Protein AF-A0A0P9DRJ4-F1 (afdb_monomer_lite)

Secondary structure (DSSP, 8-state):
------PPPHHHHHHHHHHH-S-HHHHS-SS-SS-HHHHHHHHHHHHHHHTTT-HHHHHHHHHHHHHHHTT-TT-HHHHHHHHHHHHHHHTTTT-HHHHHHHHHHHHHHHHHHHHHT-TTS-HHHHHHHHHHHHHHHHHTT-HHHHHHHHHHHHGGG-

pLDDT: mean 90.48, std 13.39, range [35.12, 98.44]

Sequence (158 aa):
MTSTTDRPSFCQELAQTLAATATPEAILPPDLPCSPLDLLIALHQEVLRSMLSNLSRAIHAGDAAKLVAVRCPEDALVQAQAHWTQGTAVLYIPDYKRALDHYDAALAWYERACQQLSPDVPARDVRVVQIVRVFCLSELGRYPEAHEAIDAAEAWLL

InterPro domains:
  IPR011990 Tetratricopeptide-like helical domain superfamily [G3DSA:1.25.40.10] (42-156)
  IPR011990 Tetratricopeptide-like helical domain superfamily [SSF48452] (77-153)

Radius of gyration: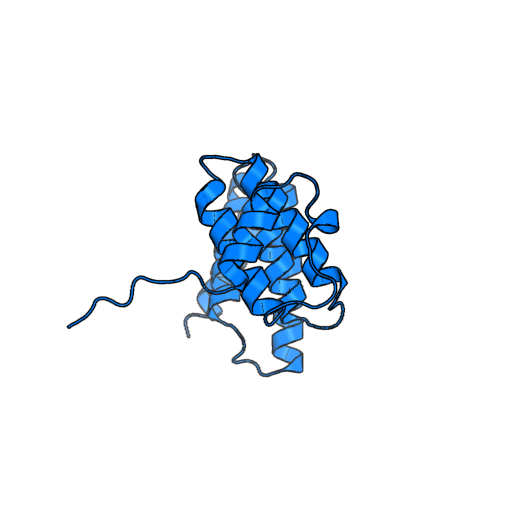 16.17 Å; chains: 1; bounding box: 37×53×43 Å

Structure (mmCIF, N/CA/C/O backbone):
data_AF-A0A0P9DRJ4-F1
#
_entry.id   AF-A0A0P9DRJ4-F1
#
loop_
_atom_site.group_PDB
_atom_site.id
_atom_site.type_symbol
_atom_site.label_atom_id
_atom_site.label_alt_id
_atom_site.label_comp_id
_atom_site.label_asym_id
_atom_site.label_entity_id
_atom_site.label_seq_id
_atom_site.pdbx_PDB_ins_code
_atom_site.Cartn_x
_atom_site.Cartn_y
_atom_site.Cartn_z
_atom_site.occupancy
_atom_site.B_iso_or_equiv
_atom_site.auth_seq_id
_atom_site.auth_comp_id
_atom_site.auth_asym_id
_atom_site.auth_atom_id
_atom_site.pdbx_PDB_model_num
ATOM 1 N N . MET A 1 1 ? 16.909 -36.860 -2.414 1.00 41.59 1 MET A N 1
ATOM 2 C CA . MET A 1 1 ? 16.980 -35.485 -1.877 1.00 41.59 1 MET A CA 1
ATOM 3 C C . MET A 1 1 ? 17.497 -34.584 -2.984 1.00 41.59 1 MET A C 1
ATOM 5 O O . MET A 1 1 ? 18.691 -34.346 -3.080 1.00 41.59 1 MET A O 1
ATOM 9 N N . THR A 1 2 ? 16.611 -34.179 -3.885 1.00 35.12 2 THR A N 1
ATOM 10 C CA . THR A 1 2 ? 16.905 -33.201 -4.937 1.00 35.12 2 THR A CA 1
ATOM 11 C C . THR A 1 2 ? 16.225 -31.908 -4.533 1.00 35.12 2 THR A C 1
ATOM 13 O O . THR A 1 2 ? 15.005 -31.860 -4.416 1.00 35.12 2 THR A O 1
ATOM 16 N N . SER A 1 3 ? 17.061 -30.919 -4.232 1.00 42.91 3 SER A N 1
ATOM 17 C CA . SER A 1 3 ? 16.707 -29.542 -3.913 1.00 42.91 3 SER A CA 1
ATOM 18 C C . SER A 1 3 ? 15.765 -28.983 -4.981 1.00 42.91 3 SER A C 1
ATOM 20 O O . SER A 1 3 ? 16.145 -28.831 -6.141 1.00 42.91 3 SER A O 1
ATOM 22 N N . THR A 1 4 ? 14.523 -28.718 -4.582 1.00 40.91 4 THR A N 1
ATOM 23 C CA . THR A 1 4 ? 13.572 -27.864 -5.291 1.00 40.91 4 THR A CA 1
ATOM 24 C C . THR A 1 4 ? 14.143 -26.456 -5.253 1.00 40.91 4 THR A C 1
ATOM 26 O O . THR A 1 4 ? 14.027 -25.750 -4.258 1.00 40.91 4 THR A O 1
ATOM 29 N N . THR A 1 5 ? 14.863 -26.079 -6.301 1.00 44.53 5 THR A N 1
ATOM 30 C CA . THR A 1 5 ? 15.274 -24.694 -6.503 1.00 44.53 5 THR A CA 1
ATOM 31 C C . THR A 1 5 ? 14.005 -23.897 -6.793 1.00 44.53 5 THR A C 1
ATOM 33 O O . THR A 1 5 ? 13.315 -24.173 -7.777 1.00 44.53 5 THR A O 1
ATOM 36 N N . ASP A 1 6 ? 13.681 -22.981 -5.881 1.00 44.12 6 ASP A N 1
ATOM 37 C CA . ASP A 1 6 ? 12.573 -22.030 -5.933 1.00 44.12 6 ASP A CA 1
ATOM 38 C C . ASP A 1 6 ? 12.488 -21.354 -7.307 1.00 44.12 6 ASP A C 1
ATOM 40 O O . ASP A 1 6 ? 13.262 -20.448 -7.622 1.00 44.12 6 ASP A O 1
ATOM 44 N N . ARG A 1 7 ? 11.529 -21.772 -8.140 1.00 47.47 7 ARG A N 1
ATOM 45 C CA . ARG A 1 7 ? 11.028 -20.881 -9.188 1.00 47.47 7 ARG A CA 1
ATOM 46 C C . ARG A 1 7 ? 10.242 -19.779 -8.479 1.00 47.47 7 ARG A C 1
ATOM 48 O O . ARG A 1 7 ? 9.351 -20.124 -7.698 1.00 47.47 7 ARG A O 1
ATOM 55 N N . PRO A 1 8 ? 10.532 -18.489 -8.722 1.00 56.22 8 PRO A N 1
ATOM 56 C CA . PRO A 1 8 ? 9.662 -17.429 -8.241 1.00 56.22 8 PRO A CA 1
ATOM 57 C C . PRO A 1 8 ? 8.232 -17.715 -8.722 1.00 56.22 8 PRO A C 1
ATOM 59 O O . PRO A 1 8 ? 8.036 -18.199 -9.839 1.00 56.22 8 PRO A O 1
ATOM 62 N N . SER A 1 9 ? 7.224 -17.470 -7.878 1.00 80.81 9 SER A N 1
ATOM 63 C CA . SER A 1 9 ? 5.834 -17.570 -8.333 1.00 80.81 9 SER A CA 1
ATOM 64 C C . SER A 1 9 ? 5.653 -16.654 -9.551 1.00 80.81 9 SER A C 1
ATOM 66 O O . SER A 1 9 ? 6.282 -15.599 -9.625 1.00 80.81 9 SER A O 1
ATOM 68 N N . PHE A 1 10 ? 4.809 -17.024 -10.518 1.00 86.75 10 PHE A N 1
ATOM 69 C CA . PHE A 1 10 ? 4.575 -16.202 -11.717 1.00 86.75 10 PHE A CA 1
ATOM 70 C C . PHE A 1 10 ? 4.238 -14.730 -11.381 1.00 86.75 10 PHE A C 1
ATOM 72 O O . PHE A 1 10 ? 4.633 -13.827 -12.117 1.00 86.75 10 PHE A O 1
ATOM 79 N N . CYS A 1 11 ? 3.577 -14.468 -10.242 1.00 90.69 11 CYS A N 1
ATOM 80 C CA . CYS A 1 11 ? 3.339 -13.107 -9.748 1.00 90.69 11 CYS A CA 1
ATOM 81 C C . CYS A 1 11 ? 4.639 -12.365 -9.413 1.00 90.69 11 CYS A C 1
ATOM 83 O O . CYS A 1 11 ? 4.749 -11.177 -9.697 1.00 90.69 11 CYS A O 1
ATOM 85 N N . GLN A 1 12 ? 5.624 -13.048 -8.823 1.00 94.50 12 GLN A N 1
ATOM 86 C CA . GLN A 1 12 ? 6.911 -12.455 -8.475 1.00 94.50 12 GLN A CA 1
ATOM 87 C C . GLN A 1 12 ? 7.700 -12.063 -9.722 1.00 94.50 12 GLN A C 1
ATOM 89 O O . GLN A 1 12 ? 8.243 -10.962 -9.771 1.00 94.50 12 GLN A O 1
ATOM 94 N N . GLU A 1 13 ? 7.758 -12.931 -10.734 1.00 94.81 13 GLU A N 1
ATOM 95 C CA . GLU A 1 13 ? 8.454 -12.624 -11.992 1.00 94.81 13 GLU A CA 1
ATOM 96 C C . GLU A 1 13 ? 7.799 -11.432 -12.701 1.00 94.81 13 GLU A C 1
ATOM 98 O O . GLU A 1 13 ? 8.482 -10.504 -13.146 1.00 94.81 13 GLU A O 1
ATOM 103 N N . LEU A 1 14 ? 6.463 -11.406 -12.740 1.00 95.94 14 LEU A N 1
ATOM 104 C CA . LEU A 1 14 ? 5.719 -10.285 -13.304 1.00 95.94 14 LEU A CA 1
ATOM 105 C C . LEU A 1 14 ? 5.948 -8.995 -12.502 1.00 95.94 14 LEU A C 1
ATOM 107 O O . LEU A 1 14 ? 6.259 -7.967 -13.097 1.00 95.94 14 LEU A O 1
ATOM 111 N N . ALA A 1 15 ? 5.876 -9.039 -11.169 1.00 97.44 15 ALA A N 1
ATOM 112 C CA . ALA A 1 15 ? 6.146 -7.887 -10.309 1.00 97.44 15 ALA A CA 1
ATOM 113 C C . ALA A 1 15 ? 7.567 -7.343 -10.511 1.00 97.44 15 ALA A C 1
ATOM 115 O O . ALA A 1 15 ? 7.755 -6.135 -10.657 1.00 97.44 15 ALA A O 1
ATOM 116 N N . GLN A 1 16 ? 8.568 -8.224 -10.595 1.00 97.25 16 GLN A N 1
ATOM 117 C CA . GLN A 1 16 ? 9.954 -7.842 -10.872 1.00 97.25 16 GLN A CA 1
ATOM 118 C C . GLN A 1 16 ? 10.111 -7.161 -12.229 1.00 97.25 16 GLN A C 1
ATOM 120 O O . GLN A 1 16 ? 10.887 -6.207 -12.335 1.00 97.25 16 GLN A O 1
ATOM 125 N N . THR A 1 17 ? 9.398 -7.659 -13.240 1.00 97.19 17 THR A N 1
ATOM 126 C CA . THR A 1 17 ? 9.410 -7.117 -14.603 1.00 97.19 17 THR A CA 1
ATOM 127 C C . THR A 1 17 ? 8.745 -5.745 -14.644 1.00 97.19 17 THR A C 1
ATOM 129 O O . THR A 1 17 ? 9.324 -4.801 -15.178 1.00 97.19 17 THR A O 1
ATOM 132 N N . LEU A 1 18 ? 7.573 -5.604 -14.021 1.00 97.56 18 LEU A N 1
ATOM 133 C CA . LEU A 1 18 ? 6.850 -4.335 -13.916 1.00 97.56 18 LEU A CA 1
ATOM 134 C C . LEU A 1 18 ? 7.671 -3.281 -13.163 1.00 97.56 18 LEU A C 1
ATOM 136 O O . LEU A 1 18 ? 7.803 -2.158 -13.633 1.00 97.56 18 LEU A O 1
ATOM 140 N N . ALA A 1 19 ? 8.307 -3.656 -12.052 1.00 97.56 19 ALA A N 1
ATOM 141 C CA . ALA A 1 19 ? 9.177 -2.761 -11.290 1.00 97.56 19 ALA A CA 1
ATOM 142 C C . ALA A 1 19 ? 10.447 -2.347 -12.066 1.00 97.56 19 ALA A C 1
ATOM 144 O O . ALA A 1 19 ? 11.053 -1.314 -11.781 1.00 97.56 19 ALA A O 1
ATOM 145 N N . ALA A 1 20 ? 10.889 -3.149 -13.040 1.00 97.38 20 ALA A N 1
ATOM 146 C CA . ALA A 1 20 ? 12.079 -2.864 -13.842 1.00 97.38 20 ALA A CA 1
ATOM 147 C C . ALA A 1 20 ? 11.830 -1.886 -15.005 1.00 97.38 20 ALA A C 1
ATOM 149 O O . ALA A 1 20 ? 12.801 -1.379 -15.565 1.00 97.38 20 ALA A O 1
ATOM 150 N N . THR A 1 21 ? 10.575 -1.619 -15.379 1.00 96.00 21 THR A N 1
ATOM 151 C CA . THR A 1 21 ? 10.229 -0.759 -16.521 1.00 96.00 21 THR A CA 1
ATOM 152 C C . THR A 1 21 ? 9.670 0.589 -16.077 1.00 96.00 21 THR A C 1
ATOM 154 O O . THR A 1 21 ? 8.939 0.669 -15.100 1.00 96.00 21 THR A O 1
ATOM 157 N N . ALA A 1 22 ? 9.960 1.645 -16.839 1.00 92.50 22 ALA A N 1
ATOM 158 C CA . ALA A 1 22 ? 9.323 2.953 -16.669 1.00 92.50 22 ALA A CA 1
ATOM 159 C C . ALA A 1 22 ? 7.902 3.025 -17.267 1.00 92.50 22 ALA A C 1
ATOM 161 O O . ALA A 1 22 ? 7.225 4.033 -17.109 1.00 92.50 22 ALA A O 1
ATOM 162 N N . THR A 1 23 ? 7.467 1.981 -17.981 1.00 93.62 23 THR A N 1
ATOM 163 C CA . THR A 1 23 ? 6.159 1.902 -18.663 1.00 93.62 23 THR A CA 1
ATOM 164 C C . THR A 1 23 ? 5.434 0.603 -18.287 1.00 93.62 23 THR A C 1
ATOM 166 O O . THR A 1 23 ? 5.286 -0.302 -19.117 1.00 93.62 23 THR A O 1
ATOM 169 N N . PRO A 1 24 ? 5.0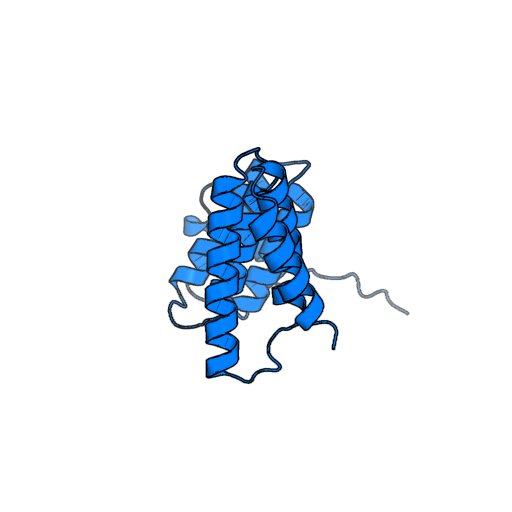36 0.433 -17.013 1.00 91.81 24 PRO A N 1
ATOM 170 C CA . PRO A 1 24 ? 4.379 -0.789 -16.552 1.00 91.81 24 PRO A CA 1
ATOM 171 C C . PRO A 1 24 ? 3.082 -1.103 -17.316 1.00 91.81 24 PRO A C 1
ATOM 173 O O . PRO A 1 24 ? 2.761 -2.274 -17.511 1.00 91.81 24 PRO A O 1
ATOM 176 N N . GLU A 1 25 ? 2.372 -0.102 -17.835 1.00 92.50 25 GLU A N 1
ATOM 177 C CA . GLU A 1 25 ? 1.161 -0.255 -18.649 1.00 92.50 25 GLU A CA 1
ATOM 178 C C . GLU A 1 25 ? 1.388 -0.999 -19.968 1.00 92.50 25 GLU A C 1
ATOM 180 O O . GLU A 1 25 ? 0.483 -1.683 -20.442 1.00 92.50 25 GLU A O 1
ATOM 185 N N . ALA A 1 26 ? 2.590 -0.903 -20.543 1.00 92.44 26 ALA A N 1
ATOM 186 C CA . ALA A 1 26 ? 2.932 -1.582 -21.790 1.00 92.44 26 ALA A CA 1
ATOM 187 C C . ALA A 1 26 ? 3.212 -3.079 -21.585 1.00 92.44 26 ALA A C 1
ATOM 189 O O . ALA A 1 26 ? 3.162 -3.853 -22.539 1.00 92.44 26 ALA A O 1
ATOM 190 N N . ILE A 1 27 ? 3.529 -3.482 -20.350 1.00 93.50 27 ILE A N 1
ATOM 191 C CA . ILE A 1 27 ? 3.948 -4.848 -20.011 1.00 93.50 27 ILE A CA 1
ATOM 192 C C . ILE A 1 27 ? 2.864 -5.594 -19.230 1.00 93.50 27 ILE A C 1
ATOM 194 O O . ILE A 1 27 ? 2.790 -6.817 -19.315 1.00 93.50 27 ILE A O 1
ATOM 198 N N . LEU A 1 28 ? 2.019 -4.883 -18.478 1.00 94.31 28 LEU A N 1
ATOM 199 C CA . LEU A 1 28 ? 0.975 -5.486 -17.658 1.00 94.31 28 LEU A CA 1
ATOM 200 C C . LEU A 1 28 ? -0.030 -6.252 -18.544 1.00 94.31 28 LEU A C 1
ATOM 202 O O . LEU A 1 28 ? -0.834 -5.614 -19.235 1.00 94.31 28 LEU A O 1
ATOM 206 N N . PRO A 1 29 ? -0.037 -7.601 -18.512 1.00 93.50 29 PRO A N 1
ATOM 207 C CA . PRO A 1 29 ? -0.847 -8.402 -19.423 1.00 93.50 29 PRO A CA 1
ATOM 208 C C . PRO A 1 29 ? -2.338 -8.121 -19.212 1.00 93.50 29 PRO A C 1
ATOM 210 O O . PRO A 1 29 ? -2.727 -7.818 -18.083 1.00 93.50 29 PRO A O 1
ATOM 213 N N . PRO A 1 30 ? -3.183 -8.196 -20.257 1.00 90.75 30 PRO A N 1
ATOM 214 C CA . PRO A 1 30 ? -4.621 -7.958 -20.121 1.00 90.75 30 PRO A CA 1
ATOM 215 C C . PRO A 1 30 ? -5.261 -8.946 -19.137 1.00 90.75 30 PRO A C 1
ATOM 217 O O . PRO A 1 30 ? -5.973 -8.518 -18.230 1.00 90.75 30 PRO A O 1
ATOM 220 N N . ASP A 1 31 ? -4.901 -10.225 -19.253 1.00 92.50 31 ASP A N 1
ATOM 221 C CA . ASP A 1 31 ? -5.286 -11.283 -18.323 1.00 92.50 31 ASP A CA 1
ATOM 222 C C . ASP A 1 31 ? -4.152 -11.528 -17.324 1.00 92.50 31 ASP A C 1
ATOM 224 O O . ASP A 1 31 ? -3.015 -11.820 -17.707 1.00 92.50 31 ASP A O 1
ATOM 228 N N . LEU A 1 32 ? -4.446 -11.385 -16.030 1.00 90.81 32 LEU A N 1
ATOM 229 C CA . LEU A 1 32 ? -3.441 -11.587 -14.993 1.00 90.81 32 LEU A CA 1
ATOM 230 C C . LEU A 1 32 ? -3.196 -13.087 -14.768 1.00 90.81 32 LEU A C 1
ATOM 232 O O . LEU A 1 32 ? -4.150 -13.853 -14.636 1.00 90.81 32 LEU A O 1
ATOM 236 N N . PRO A 1 33 ? -1.928 -13.521 -14.661 1.00 88.12 33 PRO A N 1
ATOM 237 C CA . PRO A 1 33 ? -1.590 -14.929 -14.448 1.00 88.12 33 PRO A CA 1
ATOM 238 C C . PRO A 1 33 ? -1.880 -15.413 -13.017 1.00 88.12 33 PRO A C 1
ATOM 240 O O . PRO A 1 33 ? -1.696 -16.591 -12.715 1.00 88.12 33 PRO A O 1
ATOM 243 N N . CYS A 1 34 ? -2.281 -14.511 -12.121 1.00 91.25 34 CYS A N 1
ATOM 244 C CA . CYS A 1 34 ? -2.642 -14.793 -10.739 1.00 91.25 34 CYS A CA 1
ATOM 245 C C . CYS A 1 34 ? -3.671 -13.781 -10.225 1.00 91.25 34 CYS A C 1
ATOM 247 O O . CYS A 1 34 ? -4.068 -12.874 -10.962 1.00 91.25 34 CYS A O 1
ATOM 249 N N . SER A 1 35 ? -4.125 -13.944 -8.976 1.00 93.81 35 SER A N 1
ATOM 250 C CA . SER A 1 35 ? -5.086 -13.005 -8.403 1.00 93.81 35 SER A CA 1
ATOM 251 C C . SER A 1 35 ? -4.490 -11.584 -8.357 1.00 93.81 35 SER A C 1
ATOM 253 O O . SER A 1 35 ? -3.284 -11.430 -8.126 1.00 93.81 35 SER A O 1
ATOM 255 N N . PRO A 1 36 ? -5.299 -10.528 -8.571 1.00 95.50 36 PRO A N 1
ATOM 256 C CA . PRO A 1 36 ? -4.822 -9.151 -8.468 1.00 95.50 36 PRO A CA 1
ATOM 257 C C . PRO A 1 36 ? -4.145 -8.862 -7.123 1.00 95.50 36 PRO A C 1
ATOM 259 O O . PRO A 1 36 ? -3.107 -8.203 -7.088 1.00 95.50 36 PRO A O 1
ATOM 262 N N . LEU A 1 37 ? -4.690 -9.402 -6.028 1.00 93.38 37 LEU A N 1
ATOM 263 C CA . LEU A 1 37 ? -4.139 -9.229 -4.687 1.00 93.38 37 LEU A CA 1
ATOM 264 C C . LEU A 1 37 ? -2.750 -9.875 -4.543 1.00 93.38 37 LEU A C 1
ATOM 266 O O . LEU A 1 37 ? -1.840 -9.224 -4.033 1.00 93.38 37 LEU A O 1
ATOM 270 N N . ASP A 1 38 ? -2.542 -11.093 -5.054 1.00 94.38 38 ASP A N 1
ATOM 271 C CA . ASP A 1 38 ? -1.227 -11.756 -5.012 1.00 94.38 38 ASP A CA 1
ATOM 272 C C . ASP A 1 38 ? -0.164 -10.967 -5.788 1.00 94.38 38 ASP A C 1
ATOM 274 O O . ASP A 1 38 ? 0.977 -10.825 -5.336 1.00 94.38 38 ASP A O 1
ATOM 278 N N . LEU A 1 39 ? -0.531 -10.412 -6.948 1.00 96.56 39 LEU A N 1
ATOM 279 C CA . LEU A 1 39 ? 0.368 -9.559 -7.724 1.00 96.56 39 LEU A CA 1
ATOM 280 C C . LEU A 1 39 ? 0.709 -8.266 -6.972 1.00 96.56 39 LEU A C 1
ATOM 282 O O . LEU A 1 39 ? 1.867 -7.849 -6.970 1.00 96.56 39 LEU A O 1
ATOM 286 N N . LEU A 1 40 ? -0.265 -7.641 -6.309 1.00 96.94 40 LEU A N 1
ATOM 287 C CA . LEU A 1 40 ? -0.028 -6.449 -5.495 1.00 96.94 40 LEU A CA 1
ATOM 288 C C . LEU A 1 40 ? 0.868 -6.730 -4.283 1.00 96.94 40 LEU A C 1
ATOM 290 O O . LEU A 1 40 ? 1.737 -5.917 -3.971 1.00 96.94 40 LEU A O 1
ATOM 294 N N . ILE A 1 41 ? 0.711 -7.884 -3.631 1.00 95.19 41 ILE A N 1
ATOM 295 C CA . ILE A 1 41 ? 1.605 -8.326 -2.551 1.00 95.19 41 ILE A CA 1
ATOM 296 C C . ILE A 1 41 ? 3.034 -8.498 -3.087 1.00 95.19 41 ILE A C 1
ATOM 298 O O . ILE A 1 41 ? 3.987 -8.019 -2.469 1.00 95.19 41 ILE A O 1
ATOM 302 N N . ALA A 1 42 ? 3.204 -9.117 -4.258 1.00 96.75 42 ALA A N 1
ATOM 303 C CA . ALA A 1 42 ? 4.515 -9.261 -4.893 1.00 96.75 42 ALA A CA 1
ATOM 304 C C . ALA A 1 42 ? 5.139 -7.900 -5.268 1.00 96.75 42 ALA A C 1
ATOM 306 O O . ALA A 1 42 ? 6.331 -7.681 -5.043 1.00 96.75 42 ALA A O 1
ATOM 307 N N . LEU A 1 43 ? 4.343 -6.951 -5.774 1.00 98.00 43 LEU A N 1
ATOM 308 C CA . LEU A 1 43 ? 4.785 -5.576 -6.045 1.00 98.00 43 LEU A CA 1
ATOM 309 C C . LEU A 1 43 ? 5.197 -4.843 -4.762 1.00 98.00 43 LEU A C 1
ATOM 311 O O . LEU A 1 43 ? 6.225 -4.167 -4.750 1.00 98.00 43 LEU A O 1
ATOM 315 N N . HIS A 1 44 ? 4.465 -5.025 -3.663 1.00 97.56 44 HIS A N 1
ATOM 316 C CA . HIS A 1 44 ? 4.843 -4.478 -2.360 1.00 97.56 44 HIS A CA 1
ATOM 317 C C . HIS A 1 44 ? 6.201 -5.010 -1.887 1.00 97.56 44 HIS A C 1
ATOM 319 O O . HIS A 1 44 ? 7.041 -4.256 -1.397 1.00 97.56 44 HIS A O 1
ATOM 325 N N . GLN A 1 45 ? 6.475 -6.298 -2.093 1.00 97.00 45 GLN A N 1
ATOM 326 C CA . GLN A 1 45 ? 7.786 -6.875 -1.787 1.00 97.00 45 GLN A CA 1
ATOM 327 C C . GLN A 1 45 ? 8.907 -6.279 -2.655 1.00 97.00 45 GLN A C 1
ATOM 329 O O . GLN A 1 45 ? 10.020 -6.084 -2.160 1.00 97.00 45 GLN A O 1
ATOM 334 N N . GLU A 1 46 ? 8.639 -5.954 -3.925 1.00 97.56 46 GLU A N 1
ATOM 335 C CA . GLU A 1 46 ? 9.598 -5.226 -4.769 1.00 97.56 46 GLU A CA 1
ATOM 336 C C . GLU A 1 46 ? 9.865 -3.814 -4.246 1.00 97.56 46 GLU A C 1
ATOM 338 O O . GLU A 1 46 ? 11.025 -3.392 -4.215 1.00 97.56 46 GLU A O 1
ATOM 343 N N . VAL A 1 47 ? 8.828 -3.105 -3.787 1.00 97.56 47 VAL A N 1
ATOM 344 C CA . VAL A 1 47 ? 8.979 -1.804 -3.123 1.00 97.56 47 VAL A CA 1
ATOM 345 C C . VAL A 1 47 ? 9.889 -1.942 -1.906 1.00 97.56 47 VAL A C 1
ATOM 347 O O . VAL A 1 47 ? 10.926 -1.285 -1.858 1.00 97.56 47 VAL A O 1
ATOM 350 N N . LEU A 1 48 ? 9.576 -2.842 -0.970 1.00 96.19 48 LEU A N 1
ATOM 351 C CA . LEU A 1 48 ? 10.369 -3.033 0.251 1.00 96.19 48 LEU A CA 1
ATOM 352 C C . LEU A 1 48 ? 11.837 -3.370 -0.045 1.00 96.19 48 LEU A C 1
ATOM 354 O O . LEU A 1 48 ? 12.739 -2.891 0.640 1.00 96.19 48 LEU A O 1
ATOM 358 N N . ARG A 1 49 ? 12.101 -4.161 -1.092 1.00 96.62 49 ARG A N 1
ATOM 359 C CA . ARG A 1 49 ? 13.469 -4.530 -1.489 1.00 96.62 49 ARG A CA 1
ATOM 360 C C . ARG A 1 49 ? 14.255 -3.362 -2.087 1.00 96.62 49 ARG A C 1
ATOM 362 O O . ARG A 1 49 ? 15.482 -3.337 -1.988 1.00 96.62 49 ARG A O 1
ATOM 369 N N . SER A 1 50 ? 13.575 -2.431 -2.751 1.00 96.00 50 SER A N 1
ATOM 370 C CA . SER A 1 50 ? 14.216 -1.407 -3.582 1.00 96.00 50 SER A CA 1
ATOM 371 C C . SER A 1 50 ? 14.122 0.013 -3.035 1.00 96.00 50 SER A C 1
ATOM 373 O O . SER A 1 50 ? 14.951 0.836 -3.405 1.00 96.00 50 SER A O 1
ATOM 375 N N . MET A 1 51 ? 13.207 0.314 -2.112 1.00 94.00 51 MET A N 1
ATOM 376 C CA . MET A 1 51 ? 12.922 1.688 -1.671 1.00 94.00 51 MET A CA 1
ATOM 377 C C . MET A 1 51 ? 14.120 2.440 -1.072 1.00 94.00 51 MET A C 1
ATOM 379 O O . MET A 1 51 ? 14.131 3.665 -1.094 1.00 94.00 51 MET A O 1
ATOM 383 N N . LEU A 1 52 ? 15.145 1.730 -0.585 1.00 92.25 52 LEU A N 1
ATOM 384 C CA . LEU A 1 52 ? 16.375 2.330 -0.047 1.00 92.25 52 LEU A CA 1
ATOM 385 C C . LEU A 1 52 ? 17.571 2.301 -1.014 1.00 92.25 52 LEU A C 1
ATOM 387 O O . LEU A 1 52 ? 18.560 2.987 -0.779 1.00 92.25 52 LEU A O 1
ATOM 391 N N . SER A 1 53 ? 17.521 1.489 -2.072 1.00 94.62 53 SER A N 1
ATOM 392 C CA . SER A 1 53 ? 18.670 1.221 -2.956 1.00 94.62 53 SER A CA 1
ATOM 393 C C . SER A 1 53 ? 18.431 1.620 -4.412 1.00 94.62 53 SER A C 1
ATOM 395 O O . SER A 1 53 ? 19.376 1.911 -5.142 1.00 94.62 53 SER A O 1
ATOM 397 N N . ASN A 1 54 ? 17.174 1.645 -4.846 1.00 95.62 54 ASN A N 1
ATOM 398 C CA . ASN A 1 54 ? 16.751 1.989 -6.192 1.00 95.62 54 ASN A CA 1
ATOM 399 C C . ASN A 1 54 ? 15.332 2.569 -6.161 1.00 95.62 54 ASN A C 1
ATOM 401 O O . ASN A 1 54 ? 14.337 1.865 -6.346 1.00 95.62 54 ASN A O 1
ATOM 405 N N . LEU A 1 55 ? 15.256 3.881 -5.953 1.00 93.56 55 LEU A N 1
ATOM 406 C CA . LEU A 1 55 ? 13.986 4.574 -5.799 1.00 93.56 55 LEU A CA 1
ATOM 407 C C . LEU A 1 55 ? 13.101 4.503 -7.051 1.00 93.56 55 LEU A C 1
ATOM 409 O O . LEU A 1 55 ? 11.893 4.335 -6.938 1.00 93.56 55 LEU A O 1
ATOM 413 N N . SER A 1 56 ? 13.695 4.584 -8.245 1.00 95.19 56 SER A N 1
ATOM 414 C CA . SER A 1 56 ? 12.946 4.470 -9.502 1.00 95.19 56 SER A CA 1
ATOM 415 C C . SER A 1 56 ? 12.220 3.127 -9.590 1.00 95.19 56 SER A C 1
ATOM 417 O O . SER A 1 56 ? 11.038 3.101 -9.919 1.00 95.19 56 SER A O 1
ATOM 419 N N . ARG A 1 57 ? 12.878 2.028 -9.201 1.00 96.75 57 ARG A N 1
ATOM 420 C CA . ARG A 1 57 ? 12.254 0.699 -9.149 1.00 96.75 57 ARG A CA 1
ATOM 421 C C . ARG A 1 57 ? 11.086 0.640 -8.159 1.00 96.75 57 ARG A C 1
ATOM 423 O O . ARG A 1 57 ? 10.053 0.062 -8.487 1.00 96.75 57 ARG A O 1
ATOM 430 N N . ALA A 1 58 ? 11.231 1.247 -6.981 1.00 96.75 58 ALA A N 1
ATOM 431 C CA . ALA A 1 58 ? 10.150 1.311 -5.997 1.00 96.75 58 ALA A CA 1
ATOM 432 C C . ALA A 1 58 ? 8.950 2.112 -6.528 1.00 96.75 58 ALA A C 1
ATOM 434 O O . ALA A 1 58 ? 7.814 1.652 -6.429 1.00 96.75 58 ALA A O 1
ATOM 435 N N . ILE A 1 59 ? 9.198 3.265 -7.159 1.00 95.69 59 ILE A N 1
ATOM 436 C CA . ILE A 1 59 ? 8.153 4.091 -7.783 1.00 95.69 59 ILE A CA 1
ATOM 437 C C . ILE A 1 59 ? 7.432 3.308 -8.883 1.00 95.69 59 ILE A C 1
ATOM 439 O O . ILE A 1 59 ? 6.208 3.232 -8.857 1.00 95.69 59 ILE A O 1
ATOM 443 N N . HIS A 1 60 ? 8.163 2.658 -9.793 1.00 97.31 60 HIS A N 1
ATOM 444 C CA . HIS A 1 60 ? 7.553 1.864 -10.863 1.00 97.31 60 HIS A CA 1
ATOM 445 C C . HIS A 1 60 ? 6.690 0.719 -10.318 1.00 97.31 60 HIS A C 1
ATOM 447 O O . HIS A 1 60 ? 5.615 0.452 -10.852 1.00 97.31 60 HIS A O 1
ATOM 453 N N . ALA A 1 61 ? 7.117 0.062 -9.234 1.00 98.12 61 ALA A N 1
ATOM 454 C CA . ALA A 1 61 ? 6.305 -0.955 -8.567 1.00 98.12 61 ALA A CA 1
ATOM 455 C C . ALA A 1 61 ? 5.012 -0.364 -7.968 1.00 98.12 61 ALA A C 1
ATOM 457 O O . ALA A 1 61 ? 3.944 -0.962 -8.102 1.00 98.12 61 ALA A O 1
ATOM 458 N N . GLY A 1 62 ? 5.084 0.828 -7.365 1.00 97.69 62 GLY A N 1
ATOM 459 C CA . GLY A 1 62 ? 3.911 1.569 -6.890 1.00 97.69 62 GLY A CA 1
ATOM 460 C C . GLY A 1 62 ? 2.958 1.984 -8.018 1.00 97.69 62 GLY A C 1
ATOM 461 O O . GLY A 1 62 ? 1.741 1.832 -7.895 1.00 97.69 62 GLY A O 1
ATOM 462 N N . ASP A 1 63 ? 3.485 2.452 -9.146 1.00 97.44 63 ASP A N 1
ATOM 463 C CA . ASP A 1 63 ? 2.680 2.816 -10.317 1.00 97.44 63 ASP A CA 1
ATOM 464 C C . ASP A 1 63 ? 2.031 1.583 -10.961 1.00 97.44 63 ASP A C 1
ATOM 466 O O . ASP A 1 63 ? 0.845 1.606 -11.300 1.00 97.44 63 ASP A O 1
ATOM 470 N N . ALA A 1 64 ? 2.754 0.464 -11.041 1.00 98.25 64 ALA A N 1
ATOM 471 C CA . ALA A 1 64 ? 2.195 -0.815 -11.467 1.00 98.25 64 ALA A CA 1
ATOM 472 C C . ALA A 1 64 ? 1.067 -1.288 -10.535 1.00 98.25 64 ALA A C 1
ATOM 474 O O . ALA A 1 64 ? 0.041 -1.770 -11.015 1.00 98.25 64 ALA A O 1
ATOM 475 N N . ALA A 1 65 ? 1.207 -1.096 -9.219 1.00 98.38 65 ALA A N 1
ATOM 476 C CA . ALA A 1 65 ? 0.161 -1.432 -8.255 1.00 98.38 65 ALA A CA 1
ATOM 477 C C . ALA A 1 65 ? -1.130 -0.638 -8.514 1.00 98.38 65 ALA A C 1
ATOM 479 O O . ALA A 1 65 ? -2.223 -1.207 -8.542 1.00 98.38 65 ALA A O 1
ATOM 480 N N . LYS A 1 66 ? -1.010 0.660 -8.816 1.00 98.38 66 LYS A N 1
ATOM 481 C CA . LYS A 1 66 ? -2.151 1.487 -9.237 1.00 98.38 66 LYS A CA 1
ATOM 482 C C . LYS A 1 66 ? -2.818 0.943 -10.501 1.00 98.38 66 LYS A C 1
ATOM 484 O O . LYS A 1 66 ? -4.045 0.896 -10.563 1.00 98.38 66 LYS A O 1
ATOM 489 N N . LEU A 1 67 ? -2.031 0.538 -11.500 1.00 98.12 67 LEU A N 1
ATOM 490 C CA . LEU A 1 67 ? -2.543 -0.002 -12.766 1.00 98.12 67 LEU A CA 1
ATOM 491 C C . LEU A 1 67 ? -3.305 -1.321 -12.589 1.00 98.12 67 LEU A C 1
ATOM 493 O O . LEU A 1 67 ? -4.278 -1.564 -13.302 1.00 98.12 67 LEU A O 1
ATOM 497 N N . VAL A 1 68 ? -2.892 -2.164 -11.643 1.00 97.94 68 VAL A N 1
ATOM 498 C CA . VAL A 1 68 ? -3.638 -3.378 -11.282 1.00 97.94 68 VAL A CA 1
ATOM 499 C C . VAL A 1 68 ? -4.960 -3.003 -10.606 1.00 97.94 68 VAL A C 1
ATOM 501 O O . VAL A 1 68 ? -6.011 -3.510 -10.996 1.00 97.94 68 VAL A O 1
ATOM 504 N N . ALA A 1 69 ? -4.935 -2.068 -9.654 1.00 97.94 69 ALA A N 1
ATOM 505 C CA . ALA A 1 69 ? -6.122 -1.676 -8.895 1.00 97.94 69 ALA A CA 1
ATOM 506 C C . ALA A 1 69 ? -7.214 -1.015 -9.745 1.00 97.94 69 ALA A C 1
ATOM 508 O O . ALA A 1 69 ? -8.391 -1.303 -9.545 1.00 97.94 69 ALA A O 1
ATOM 509 N N . VAL A 1 70 ? -6.875 -0.195 -10.746 1.00 97.69 70 VAL A N 1
ATOM 510 C CA . VAL A 1 70 ? -7.895 0.403 -11.640 1.00 97.69 70 VAL A CA 1
ATOM 511 C C . VAL A 1 70 ? -8.696 -0.633 -12.437 1.00 97.69 70 VAL A C 1
ATOM 513 O O . VAL A 1 70 ? -9.773 -0.312 -12.931 1.00 97.69 70 VAL A O 1
ATOM 516 N N . ARG A 1 71 ? -8.213 -1.878 -12.545 1.00 96.62 71 ARG A N 1
ATOM 517 C CA . ARG A 1 71 ? -8.948 -2.986 -13.179 1.00 96.62 71 ARG A CA 1
ATOM 518 C C . ARG A 1 71 ? -9.948 -3.661 -12.236 1.00 96.62 71 ARG A C 1
ATOM 520 O O . ARG A 1 71 ? -10.809 -4.393 -12.709 1.00 96.62 71 ARG A O 1
ATOM 527 N N . CYS A 1 72 ? -9.847 -3.407 -10.930 1.00 95.69 72 CYS A N 1
ATOM 528 C CA . CYS A 1 72 ? -10.704 -3.977 -9.888 1.00 95.69 72 CYS A CA 1
ATOM 529 C C . CYS A 1 72 ? -11.234 -2.857 -8.963 1.00 95.69 72 CYS A C 1
ATOM 531 O O . CYS A 1 72 ? -10.890 -2.827 -7.779 1.00 95.69 72 CYS A O 1
ATOM 533 N N . PRO A 1 73 ? -12.025 -1.895 -9.478 1.00 96.50 73 PRO A N 1
ATOM 534 C CA . PRO A 1 73 ? -12.413 -0.696 -8.724 1.00 96.50 73 PRO A CA 1
ATOM 535 C C . PRO A 1 73 ? -13.260 -0.988 -7.476 1.00 96.50 73 PRO A C 1
ATOM 537 O O . PRO A 1 73 ? -13.181 -0.248 -6.502 1.00 96.50 73 PRO A O 1
ATOM 540 N N . GLU A 1 74 ? -14.029 -2.079 -7.493 1.00 93.44 74 GLU A N 1
ATOM 541 C CA . GLU A 1 74 ? -14.937 -2.458 -6.402 1.00 93.44 74 GLU A CA 1
ATOM 542 C C . GLU A 1 74 ? -14.301 -3.415 -5.381 1.00 93.44 74 GLU A C 1
ATOM 544 O O . GLU A 1 74 ? -14.897 -3.697 -4.343 1.00 93.44 74 GLU A O 1
ATOM 549 N N . ASP A 1 75 ? -13.100 -3.932 -5.661 1.00 93.88 75 ASP A N 1
ATOM 550 C CA . ASP A 1 75 ? -12.414 -4.856 -4.759 1.00 93.88 75 ASP A CA 1
ATOM 551 C C . ASP A 1 75 ? -11.652 -4.069 -3.688 1.00 93.88 75 ASP A C 1
ATOM 553 O O . ASP A 1 75 ? -10.547 -3.564 -3.910 1.00 93.88 75 ASP A O 1
ATOM 557 N N . ALA A 1 76 ? -12.263 -3.961 -2.508 1.00 93.75 76 ALA A N 1
ATOM 558 C CA . ALA A 1 76 ? -11.739 -3.165 -1.410 1.00 93.75 76 ALA A CA 1
ATOM 559 C C . ALA A 1 76 ? -10.342 -3.613 -0.941 1.00 93.75 76 ALA A C 1
ATOM 561 O O . ALA A 1 76 ? -9.528 -2.763 -0.580 1.00 93.75 76 ALA A O 1
ATOM 562 N N . LEU A 1 77 ? -10.020 -4.910 -0.994 1.00 92.88 77 LEU A N 1
ATOM 563 C CA . LEU A 1 77 ? -8.695 -5.405 -0.601 1.00 92.88 77 LEU A CA 1
ATOM 564 C C . LEU A 1 77 ? -7.630 -5.046 -1.631 1.00 92.88 77 LEU A C 1
ATOM 566 O O . LEU A 1 77 ? -6.533 -4.621 -1.267 1.00 92.88 77 LEU A O 1
ATOM 570 N N . VAL A 1 78 ? -7.958 -5.163 -2.917 1.00 95.38 78 VAL A N 1
ATOM 571 C CA . VAL A 1 78 ? -7.057 -4.757 -4.005 1.00 95.38 78 VAL A CA 1
ATOM 572 C C . VAL A 1 78 ? -6.786 -3.254 -3.937 1.00 95.38 78 VAL A C 1
ATOM 574 O O . VAL A 1 78 ? -5.632 -2.832 -4.043 1.00 95.38 78 VAL A O 1
ATOM 577 N N . GLN A 1 79 ? -7.814 -2.436 -3.698 1.00 97.62 79 GLN A N 1
ATOM 578 C CA . GLN A 1 79 ? -7.637 -0.992 -3.528 1.00 97.62 79 GLN A CA 1
ATOM 579 C C . GLN A 1 79 ? -6.773 -0.660 -2.303 1.00 97.62 79 GLN A C 1
ATOM 581 O O . GLN A 1 79 ? -5.827 0.125 -2.414 1.00 97.62 79 GLN A O 1
ATOM 586 N N . ALA A 1 80 ? -7.046 -1.285 -1.152 1.00 96.25 80 ALA A N 1
ATOM 587 C CA . ALA A 1 80 ? -6.277 -1.072 0.072 1.00 96.25 80 ALA A CA 1
ATOM 588 C C . ALA A 1 80 ? -4.792 -1.415 -0.120 1.00 96.25 80 ALA A C 1
ATOM 590 O O . ALA A 1 80 ? -3.915 -0.592 0.160 1.00 96.25 80 ALA A O 1
ATOM 591 N N . GLN A 1 81 ? -4.505 -2.596 -0.675 1.00 96.75 81 GLN A N 1
ATOM 592 C CA . GLN A 1 81 ? -3.140 -3.061 -0.912 1.00 96.75 81 GLN A CA 1
ATOM 593 C C . GLN A 1 81 ? -2.390 -2.168 -1.911 1.00 96.75 81 GLN A C 1
ATOM 595 O O . GLN A 1 81 ? -1.195 -1.903 -1.733 1.00 96.75 81 GLN A O 1
ATOM 600 N N . ALA A 1 82 ? -3.057 -1.681 -2.959 1.00 98.25 82 ALA A N 1
ATOM 601 C CA . ALA A 1 82 ? -2.430 -0.796 -3.935 1.00 98.25 82 ALA A CA 1
ATOM 602 C C . ALA A 1 82 ? -2.050 0.551 -3.314 1.00 98.25 82 ALA A C 1
ATOM 604 O O . ALA A 1 82 ? -0.907 0.988 -3.463 1.00 98.25 82 ALA A O 1
ATOM 605 N N . HIS A 1 83 ? -2.956 1.166 -2.551 1.00 98.44 83 HIS A N 1
ATOM 606 C CA . HIS A 1 83 ? -2.666 2.400 -1.825 1.00 98.44 83 HIS A CA 1
ATOM 607 C C . HIS A 1 83 ? -1.527 2.217 -0.817 1.00 98.44 83 HIS A C 1
ATOM 609 O O . HIS A 1 83 ? -0.605 3.032 -0.795 1.00 98.44 83 HIS A O 1
ATOM 615 N N . TRP A 1 84 ? -1.519 1.120 -0.054 1.00 98.00 84 TRP A N 1
ATOM 616 C CA . TRP A 1 84 ? -0.413 0.811 0.854 1.00 98.00 84 TRP A CA 1
ATOM 617 C C . TRP A 1 84 ? 0.920 0.716 0.100 1.00 98.00 84 TRP A C 1
ATOM 619 O O . TRP A 1 84 ? 1.899 1.364 0.470 1.00 98.00 84 TRP A O 1
ATOM 629 N N . THR A 1 85 ? 0.942 -0.013 -1.015 1.00 98.06 85 THR A N 1
ATOM 630 C CA . THR A 1 85 ? 2.130 -0.170 -1.865 1.00 98.06 85 THR A CA 1
ATOM 631 C C . THR A 1 85 ? 2.637 1.163 -2.410 1.00 98.06 85 THR A C 1
ATOM 633 O O . THR A 1 85 ? 3.839 1.424 -2.361 1.00 98.06 85 THR A O 1
ATOM 636 N N . GLN A 1 86 ? 1.742 2.039 -2.868 1.00 98.12 86 GLN A N 1
ATOM 637 C CA . GLN A 1 86 ? 2.106 3.377 -3.334 1.00 98.12 86 GLN A CA 1
ATOM 638 C C . GLN A 1 86 ? 2.659 4.262 -2.215 1.00 98.12 86 GLN A C 1
ATOM 640 O O . GLN A 1 86 ? 3.668 4.932 -2.423 1.00 98.12 86 GLN A O 1
ATOM 645 N N . GLY A 1 87 ? 2.040 4.247 -1.030 1.00 97.44 87 GLY A N 1
ATOM 646 C CA . GLY A 1 87 ? 2.524 5.003 0.126 1.00 97.44 87 GLY A CA 1
ATOM 647 C C . GLY A 1 87 ? 3.927 4.564 0.538 1.00 97.44 87 GLY A C 1
ATOM 648 O O . GLY A 1 87 ? 4.814 5.395 0.726 1.00 97.44 87 GLY A O 1
ATOM 649 N N . THR A 1 88 ? 4.171 3.253 0.572 1.00 96.81 88 THR A N 1
ATOM 650 C CA . THR A 1 88 ? 5.492 2.692 0.884 1.00 96.81 88 THR A CA 1
ATOM 651 C C . THR A 1 88 ? 6.524 3.026 -0.194 1.00 96.81 88 THR A C 1
ATOM 653 O O . THR A 1 88 ? 7.660 3.351 0.142 1.00 96.81 88 THR A O 1
ATOM 656 N N . ALA A 1 89 ? 6.143 3.049 -1.475 1.00 96.75 89 ALA A N 1
ATOM 657 C CA . ALA A 1 89 ? 7.048 3.402 -2.572 1.00 96.75 89 ALA A CA 1
ATOM 658 C C . ALA A 1 89 ? 7.618 4.822 -2.463 1.00 96.75 89 ALA A C 1
ATOM 660 O O . ALA A 1 89 ? 8.729 5.073 -2.931 1.00 96.75 89 ALA A O 1
ATOM 661 N N . VAL A 1 90 ? 6.877 5.736 -1.833 1.00 95.12 90 VAL A N 1
ATOM 662 C CA . VAL A 1 90 ? 7.281 7.139 -1.679 1.00 95.12 90 VAL A CA 1
ATOM 663 C C . VAL A 1 90 ? 7.680 7.513 -0.252 1.00 95.12 90 VAL A C 1
ATOM 665 O O . VAL A 1 90 ? 8.066 8.650 -0.038 1.00 95.12 90 VAL A O 1
ATOM 668 N N . LEU A 1 91 ? 7.649 6.583 0.710 1.00 93.31 91 LEU A N 1
ATOM 669 C CA . LEU A 1 91 ? 7.863 6.864 2.138 1.00 93.31 91 LEU A CA 1
ATOM 670 C C . LEU A 1 91 ? 9.216 7.516 2.463 1.00 93.31 91 LEU A C 1
ATOM 672 O O . LEU A 1 91 ? 9.278 8.390 3.320 1.00 93.31 91 LEU A O 1
ATOM 676 N N . TYR A 1 92 ? 10.294 7.063 1.816 1.00 83.69 92 TYR A N 1
ATOM 677 C CA . TYR A 1 92 ? 11.663 7.553 2.058 1.00 83.69 92 TYR A CA 1
ATOM 678 C C . TYR A 1 92 ? 12.158 8.537 0.994 1.00 83.69 92 TYR A C 1
ATOM 680 O O . TYR A 1 92 ? 13.295 9.007 1.044 1.00 83.69 92 TYR A O 1
ATOM 688 N N . ILE A 1 93 ? 11.286 8.896 0.054 1.00 85.25 93 ILE A N 1
ATOM 689 C CA . ILE A 1 93 ? 11.334 10.220 -0.558 1.00 85.25 93 ILE A CA 1
ATOM 690 C C . ILE A 1 93 ? 10.720 11.123 0.514 1.00 85.25 93 ILE A C 1
ATOM 692 O O . ILE A 1 93 ? 9.667 10.749 1.015 1.00 85.25 93 ILE A O 1
ATOM 696 N N . PRO A 1 94 ? 11.313 12.255 0.926 1.00 78.56 94 PRO A N 1
ATOM 697 C CA . PRO A 1 94 ? 10.781 13.102 2.007 1.00 78.56 94 PRO A CA 1
ATOM 698 C C . PRO A 1 94 ? 9.471 13.838 1.626 1.00 78.56 94 PRO A C 1
ATOM 700 O O . PRO A 1 94 ? 9.283 15.015 1.912 1.00 78.56 94 PRO A O 1
ATOM 703 N N . ASP A 1 95 ? 8.554 13.137 0.963 1.00 90.31 95 ASP A N 1
ATOM 704 C CA . A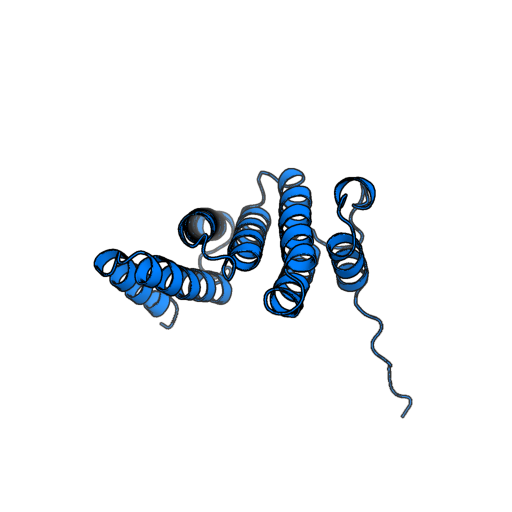SP A 1 95 ? 7.181 13.488 0.641 1.00 90.31 95 ASP A CA 1
ATOM 705 C C . ASP A 1 95 ? 6.232 12.701 1.565 1.00 90.31 95 ASP A C 1
ATOM 707 O O . ASP A 1 95 ? 5.354 11.938 1.150 1.00 90.31 95 ASP A O 1
ATOM 711 N N . TYR A 1 96 ? 6.439 12.878 2.872 1.00 95.75 96 TYR A N 1
ATOM 712 C CA . TYR A 1 96 ? 5.645 12.222 3.913 1.00 95.75 96 TYR A CA 1
ATOM 713 C C . TYR A 1 96 ? 4.165 12.582 3.832 1.00 95.75 96 TYR A C 1
ATOM 715 O O . TYR A 1 96 ? 3.319 11.790 4.239 1.00 95.75 96 TYR A O 1
ATOM 723 N N . LYS A 1 97 ? 3.839 13.756 3.277 1.00 96.88 97 LYS A N 1
ATOM 724 C CA . LYS A 1 97 ? 2.455 14.157 3.040 1.00 96.88 97 LYS A CA 1
ATOM 725 C C . LYS A 1 97 ? 1.792 13.231 2.019 1.00 96.88 97 LYS A C 1
ATOM 727 O O . LYS A 1 97 ? 0.708 12.725 2.283 1.00 96.88 97 LYS A O 1
ATOM 732 N N . ARG A 1 98 ? 2.435 12.974 0.878 1.00 96.44 98 ARG A N 1
ATOM 733 C CA . ARG A 1 98 ? 1.888 12.064 -0.133 1.00 96.44 98 ARG A CA 1
ATOM 734 C C . ARG A 1 98 ? 1.848 10.619 0.358 1.00 96.44 98 ARG A C 1
ATOM 736 O O . ARG A 1 98 ? 0.872 9.924 0.091 1.00 96.44 98 ARG A O 1
ATOM 743 N N . ALA A 1 99 ? 2.876 10.168 1.080 1.00 97.31 99 ALA A N 1
ATOM 744 C CA . ALA A 1 99 ? 2.864 8.842 1.702 1.00 97.31 99 ALA A CA 1
ATOM 745 C C . ALA A 1 99 ? 1.668 8.689 2.659 1.00 97.31 99 ALA A C 1
ATOM 747 O O . ALA A 1 99 ? 0.936 7.704 2.576 1.00 97.31 99 ALA A O 1
ATOM 748 N N . LEU A 1 100 ? 1.425 9.703 3.497 1.00 98.12 100 LEU A N 1
ATOM 749 C CA . LEU A 1 100 ? 0.286 9.757 4.410 1.00 98.12 100 LEU A CA 1
ATOM 750 C C . LEU A 1 100 ? -1.057 9.720 3.671 1.00 98.12 100 LEU A C 1
ATOM 752 O O . LEU A 1 100 ? -1.903 8.909 4.031 1.00 98.12 100 LEU A O 1
ATOM 756 N N . ASP A 1 101 ? -1.226 10.518 2.610 1.00 98.31 101 ASP A N 1
ATOM 757 C CA . ASP A 1 101 ? -2.454 10.518 1.798 1.00 98.31 101 ASP A CA 1
ATOM 758 C C . ASP A 1 101 ? -2.763 9.100 1.256 1.00 98.31 101 ASP A C 1
ATOM 760 O O . ASP A 1 101 ? -3.919 8.671 1.208 1.00 98.31 101 ASP A O 1
ATOM 764 N N . HIS A 1 102 ? -1.731 8.335 0.877 1.00 98.44 102 HIS A N 1
ATOM 765 C CA . HIS A 1 102 ? -1.880 6.943 0.449 1.00 98.44 102 HIS A CA 1
ATOM 766 C C . HIS A 1 102 ? -2.232 5.994 1.603 1.00 98.44 102 HIS A C 1
ATOM 768 O O . HIS A 1 102 ? -3.086 5.127 1.422 1.00 98.44 102 HIS A O 1
ATOM 774 N N . TYR A 1 103 ? -1.617 6.135 2.777 1.00 98.25 103 TYR A N 1
ATOM 775 C CA . TYR A 1 103 ? -1.941 5.293 3.932 1.00 98.25 103 TYR A CA 1
ATOM 776 C C . TYR A 1 103 ? -3.354 5.545 4.460 1.00 98.25 103 TYR A C 1
ATOM 778 O O . TYR A 1 103 ? -4.068 4.584 4.739 1.00 98.25 103 TYR A O 1
ATOM 786 N N . ASP A 1 104 ? -3.801 6.800 4.504 1.00 98.44 104 ASP A N 1
ATOM 787 C CA . ASP A 1 104 ? -5.181 7.147 4.860 1.00 98.44 104 ASP A CA 1
ATOM 788 C C . ASP A 1 104 ? -6.182 6.511 3.880 1.00 98.44 104 ASP A C 1
ATOM 790 O O . ASP A 1 104 ? -7.178 5.912 4.293 1.00 98.44 104 ASP A O 1
ATOM 794 N N . ALA A 1 105 ? -5.891 6.557 2.576 1.00 98.31 105 ALA A N 1
ATOM 795 C CA . ALA A 1 105 ? -6.719 5.900 1.568 1.00 98.31 105 ALA A CA 1
ATOM 796 C C . ALA A 1 105 ? -6.729 4.367 1.715 1.00 98.31 105 ALA A C 1
ATOM 798 O O . ALA A 1 105 ? -7.786 3.750 1.576 1.00 98.31 105 ALA A O 1
ATOM 799 N N . ALA A 1 106 ? -5.586 3.746 2.026 1.00 97.44 106 ALA A N 1
ATOM 800 C CA . ALA A 1 106 ? -5.512 2.308 2.279 1.00 97.44 106 ALA A CA 1
ATOM 801 C C . ALA A 1 106 ? -6.383 1.900 3.478 1.00 97.44 106 ALA A C 1
ATOM 803 O O . ALA A 1 106 ? -7.140 0.935 3.384 1.00 97.44 106 ALA A O 1
ATOM 804 N N . LEU A 1 107 ? -6.331 2.660 4.576 1.00 96.25 107 LEU A N 1
ATOM 805 C CA . LEU A 1 107 ? -7.137 2.413 5.777 1.00 96.25 107 LEU A CA 1
ATOM 806 C C . LEU A 1 107 ? -8.640 2.534 5.504 1.00 96.25 107 LEU A C 1
ATOM 808 O O . LEU A 1 107 ? -9.401 1.669 5.931 1.00 96.25 107 LEU A O 1
ATOM 812 N N . ALA A 1 108 ? -9.065 3.540 4.736 1.00 96.00 108 ALA A N 1
ATOM 813 C CA . ALA A 1 108 ? -10.467 3.686 4.340 1.00 96.00 108 ALA A CA 1
ATOM 814 C C . ALA A 1 108 ? -10.967 2.497 3.497 1.00 96.00 108 ALA A C 1
ATOM 816 O O . ALA A 1 108 ? -12.118 2.075 3.613 1.00 96.00 108 ALA A O 1
ATOM 817 N N . TRP A 1 109 ? -10.110 1.933 2.643 1.00 95.25 109 TRP A N 1
ATOM 818 C CA . TRP A 1 109 ? -10.447 0.734 1.877 1.00 95.25 109 TRP A CA 1
ATOM 819 C C . TRP A 1 109 ? -10.469 -0.531 2.730 1.00 95.25 109 TRP A C 1
ATOM 821 O O . TRP A 1 109 ? -11.369 -1.350 2.552 1.00 95.25 109 TRP A O 1
ATOM 831 N N . TYR A 1 110 ? -9.557 -0.676 3.692 1.00 92.94 110 TYR A N 1
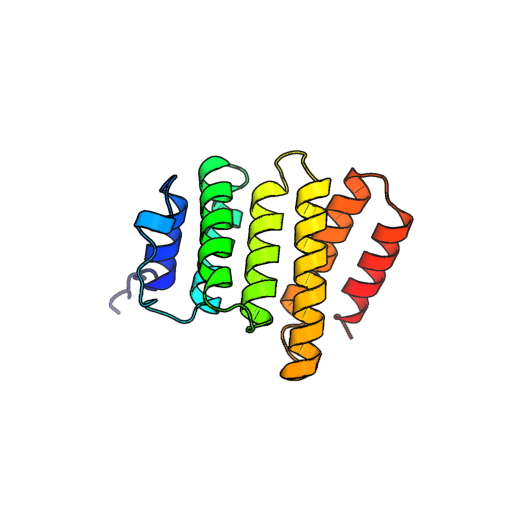ATOM 832 C CA . TYR A 1 110 ? -9.629 -1.777 4.649 1.00 92.94 110 TYR A CA 1
ATOM 833 C C . TYR A 1 110 ? -10.913 -1.737 5.475 1.00 92.94 110 TYR A C 1
ATOM 835 O O . TYR A 1 110 ? -11.553 -2.770 5.636 1.00 92.94 110 TYR A O 1
ATOM 843 N N . GLU A 1 111 ? -11.348 -0.559 5.924 1.00 90.94 111 GLU A N 1
ATOM 844 C CA . GLU A 1 111 ? -12.627 -0.412 6.622 1.00 90.94 111 GLU A CA 1
ATOM 845 C C . GLU A 1 111 ? -13.800 -0.924 5.767 1.00 90.94 111 GLU A C 1
ATOM 847 O O . GLU A 1 111 ? -14.636 -1.693 6.245 1.00 90.94 111 GLU A O 1
ATOM 852 N N . ARG A 1 112 ? -13.828 -0.578 4.473 1.00 91.38 112 ARG A N 1
ATOM 853 C CA . ARG A 1 112 ? -14.828 -1.105 3.527 1.00 91.38 112 ARG A CA 1
ATOM 854 C C . ARG A 1 112 ? -14.723 -2.618 3.355 1.00 91.38 112 ARG A C 1
ATOM 856 O O . ARG A 1 112 ? -15.751 -3.289 3.320 1.00 91.38 112 ARG A O 1
ATOM 863 N N . ALA A 1 113 ? -13.511 -3.164 3.270 1.00 88.88 113 ALA A N 1
ATOM 864 C CA . ALA A 1 113 ? -13.300 -4.605 3.159 1.00 88.88 113 ALA A CA 1
ATOM 865 C C . ALA A 1 113 ? -13.848 -5.348 4.390 1.00 88.88 113 ALA A C 1
ATOM 867 O O . ALA A 1 113 ? -14.553 -6.347 4.235 1.00 88.88 113 ALA A O 1
ATOM 868 N N . CYS A 1 114 ? -13.610 -4.823 5.597 1.00 86.44 114 CYS A N 1
ATOM 869 C CA . CYS A 1 114 ? -14.157 -5.372 6.840 1.00 86.44 114 CYS A CA 1
ATOM 870 C C . CYS A 1 114 ? -15.693 -5.353 6.856 1.00 86.44 114 CYS A C 1
ATOM 872 O O . CYS A 1 114 ? -16.317 -6.311 7.308 1.00 86.44 114 CYS A O 1
ATOM 874 N N . GLN A 1 115 ? -16.311 -4.289 6.329 1.00 86.94 115 GLN A N 1
ATOM 875 C CA . GLN A 1 115 ? -17.771 -4.183 6.207 1.00 86.94 115 GLN A CA 1
ATOM 876 C C . GLN A 1 115 ? -18.360 -5.178 5.190 1.00 86.94 115 GLN A C 1
ATOM 878 O O . GLN A 1 115 ? -19.492 -5.627 5.366 1.00 86.94 115 GLN A O 1
ATOM 883 N N . GLN A 1 116 ? -17.621 -5.513 4.126 1.00 83.69 116 GLN A N 1
ATOM 884 C CA . GLN A 1 116 ? -18.092 -6.368 3.029 1.00 83.69 116 GLN A CA 1
ATOM 885 C C . GLN A 1 116 ? -17.873 -7.870 3.262 1.00 83.69 116 GLN A C 1
ATOM 887 O O . GLN A 1 116 ? -18.719 -8.670 2.865 1.00 83.69 116 GLN A O 1
ATOM 892 N N . LEU A 1 117 ? -16.731 -8.265 3.836 1.00 74.25 117 LEU A N 1
ATOM 893 C CA . LEU A 1 117 ? -16.266 -9.660 3.825 1.00 74.25 117 LEU A CA 1
ATOM 894 C C . LEU A 1 117 ? -16.383 -10.348 5.191 1.00 74.25 117 LEU A C 1
ATOM 896 O O . LEU A 1 117 ? -16.843 -11.485 5.250 1.00 74.25 117 LEU A O 1
ATOM 900 N N . SER A 1 118 ? -15.939 -9.681 6.259 1.00 68.75 118 SER A N 1
ATOM 901 C CA . SER A 1 118 ? -15.998 -10.083 7.678 1.00 68.75 118 SER A CA 1
ATOM 902 C C . SER A 1 118 ? -15.061 -9.152 8.474 1.00 68.75 118 SER A C 1
ATOM 904 O O . SER A 1 118 ? -14.041 -8.738 7.915 1.00 68.75 118 SER A O 1
ATOM 906 N N . PRO A 1 119 ? -15.310 -8.866 9.768 1.00 62.16 119 PRO A N 1
ATOM 907 C CA . PRO A 1 119 ? -14.361 -8.144 10.628 1.00 62.16 119 PRO A CA 1
ATOM 908 C C . PRO A 1 119 ? -12.969 -8.798 10.760 1.00 62.16 119 PRO A C 1
ATOM 910 O O . PRO A 1 119 ? -12.022 -8.111 11.129 1.00 62.16 119 PRO A O 1
ATOM 913 N N . ASP A 1 120 ? -12.818 -10.086 10.428 1.00 60.19 120 ASP A N 1
ATOM 914 C CA . ASP A 1 120 ? -11.552 -10.833 10.575 1.00 60.19 120 ASP A CA 1
ATOM 915 C C . ASP A 1 120 ? -10.561 -10.654 9.398 1.00 60.19 120 ASP A C 1
ATOM 917 O O . ASP A 1 120 ? -9.494 -11.272 9.353 1.00 60.19 120 ASP A O 1
ATOM 921 N N . VAL A 1 121 ? -10.905 -9.821 8.415 1.00 61.84 121 VAL A N 1
ATOM 922 C CA . VAL A 1 121 ? -10.124 -9.557 7.194 1.00 61.84 121 VAL A CA 1
ATOM 923 C C . VAL A 1 121 ? -9.277 -8.273 7.354 1.00 61.84 121 VAL A C 1
ATOM 925 O O . VAL A 1 121 ? -9.711 -7.326 7.996 1.00 61.84 121 VAL A O 1
ATOM 928 N N . PRO A 1 122 ? -8.088 -8.180 6.727 1.00 63.78 122 PRO A N 1
ATOM 929 C CA . PRO A 1 122 ? -6.802 -8.554 7.318 1.00 63.78 122 PRO A CA 1
ATOM 930 C C . PRO A 1 122 ? -6.328 -7.592 8.437 1.00 63.78 122 PRO A C 1
ATOM 932 O O . PRO A 1 122 ? -5.733 -6.540 8.185 1.00 63.78 122 PRO A O 1
ATOM 935 N N . ALA A 1 123 ? -6.458 -8.025 9.692 1.00 62.84 123 ALA A N 1
ATOM 936 C CA . ALA A 1 123 ? -5.973 -7.296 10.873 1.00 62.84 123 ALA A CA 1
ATOM 937 C C . ALA A 1 123 ? -4.490 -6.883 10.796 1.00 62.84 123 ALA A C 1
ATOM 939 O O . ALA A 1 123 ? -4.093 -5.788 11.205 1.00 62.84 123 ALA A O 1
ATOM 940 N N . ARG A 1 124 ? -3.646 -7.776 10.260 1.00 69.31 124 ARG A N 1
ATOM 941 C CA . ARG A 1 124 ? -2.193 -7.576 10.219 1.00 69.31 124 ARG A CA 1
ATOM 942 C C . ARG A 1 124 ? -1.801 -6.395 9.335 1.00 69.31 124 ARG A C 1
ATOM 944 O O . ARG A 1 124 ? -0.943 -5.614 9.742 1.00 69.31 124 ARG A O 1
ATOM 951 N N . ASP A 1 125 ? -2.411 -6.268 8.163 1.00 84.31 125 ASP A N 1
ATOM 952 C CA . ASP A 1 125 ? -2.021 -5.239 7.202 1.00 84.31 125 ASP A CA 1
ATOM 953 C C . ASP A 1 125 ? -2.527 -3.870 7.656 1.00 84.31 125 ASP A C 1
ATOM 955 O O . ASP A 1 125 ? -1.754 -2.915 7.653 1.00 84.31 125 ASP A O 1
ATOM 959 N N . VAL A 1 126 ? -3.753 -3.788 8.194 1.00 90.75 126 VAL A N 1
ATOM 960 C CA . VAL A 1 126 ? -4.290 -2.558 8.810 1.00 90.75 126 VAL A CA 1
ATOM 961 C C . VAL A 1 126 ? -3.357 -2.032 9.894 1.00 90.75 126 VAL A C 1
ATOM 963 O O . VAL A 1 126 ? -2.984 -0.857 9.880 1.00 90.75 126 VAL A O 1
ATOM 966 N N . ARG A 1 127 ? -2.920 -2.905 10.807 1.00 92.12 127 ARG A N 1
ATOM 967 C CA . ARG A 1 127 ? -1.979 -2.535 11.865 1.00 92.12 127 ARG A CA 1
ATOM 968 C C . ARG A 1 127 ? -0.663 -1.996 11.300 1.00 92.12 127 ARG A C 1
ATOM 970 O O . ARG A 1 127 ? -0.156 -0.993 11.797 1.00 92.12 127 ARG A O 1
ATOM 977 N N . VAL A 1 128 ? -0.093 -2.639 10.278 1.00 93.50 128 VAL A N 1
ATOM 978 C CA . VAL A 1 128 ? 1.156 -2.168 9.654 1.00 93.50 128 VAL A CA 1
ATOM 979 C C . VAL A 1 128 ? 0.953 -0.813 8.977 1.00 93.50 128 VAL A C 1
ATOM 981 O O . VAL A 1 128 ? 1.803 0.063 9.144 1.00 93.50 128 VAL A O 1
ATOM 984 N N . VAL A 1 129 ? -0.172 -0.606 8.285 1.00 96.12 129 VAL A N 1
ATOM 985 C CA . VAL A 1 129 ? -0.505 0.692 7.679 1.00 96.12 129 VAL A CA 1
ATOM 986 C C . VAL A 1 129 ? -0.636 1.783 8.746 1.00 96.12 129 VAL A C 1
ATOM 988 O O . VAL A 1 129 ? -0.088 2.869 8.563 1.00 96.12 129 VAL A O 1
ATOM 991 N N . GLN A 1 130 ? -1.259 1.499 9.895 1.00 96.69 130 GLN A N 1
ATOM 992 C CA . GLN A 1 130 ? -1.300 2.451 11.012 1.00 96.69 130 GLN A CA 1
ATOM 993 C C . GLN A 1 130 ? 0.103 2.792 11.538 1.00 96.69 130 GLN A C 1
ATOM 995 O O . GLN A 1 130 ? 0.400 3.955 11.788 1.00 96.69 130 GLN A O 1
ATOM 1000 N N . ILE A 1 131 ? 1.014 1.821 11.638 1.00 96.12 131 ILE A N 1
ATOM 1001 C CA . ILE A 1 131 ? 2.393 2.077 12.095 1.00 96.12 131 ILE A CA 1
ATOM 1002 C C . ILE A 1 131 ? 3.145 3.009 11.131 1.00 96.12 131 ILE A C 1
ATOM 1004 O O . ILE A 1 131 ? 3.801 3.955 11.568 1.00 96.12 131 ILE A O 1
ATOM 1008 N N . VAL A 1 132 ? 3.054 2.786 9.818 1.00 95.81 132 VAL A N 1
ATOM 1009 C CA . VAL A 1 132 ? 3.708 3.688 8.847 1.00 95.81 132 VAL A CA 1
ATOM 1010 C C . VAL A 1 132 ? 3.012 5.050 8.770 1.00 95.81 132 VAL A C 1
ATOM 1012 O O . VAL A 1 132 ? 3.675 6.060 8.533 1.00 95.81 132 VAL A O 1
ATOM 1015 N N . ARG A 1 133 ? 1.709 5.113 9.070 1.00 97.31 133 ARG A N 1
ATOM 1016 C CA . ARG A 1 133 ? 0.969 6.365 9.270 1.00 97.31 133 ARG A CA 1
ATOM 1017 C C . ARG A 1 133 ? 1.508 7.160 10.466 1.00 97.31 133 ARG A C 1
ATOM 1019 O O . ARG A 1 133 ? 1.766 8.352 10.309 1.00 97.31 133 ARG A O 1
ATOM 1026 N N . VAL A 1 134 ? 1.751 6.521 11.619 1.00 98.06 134 VAL A N 1
ATOM 1027 C CA . VAL A 1 134 ? 2.385 7.144 12.808 1.00 98.06 134 VAL A CA 1
ATOM 1028 C C . VAL A 1 134 ? 3.716 7.788 12.439 1.00 98.06 134 VAL A C 1
ATOM 1030 O O . VAL A 1 134 ? 3.983 8.927 12.830 1.00 98.06 134 VAL A O 1
ATOM 1033 N N . PHE A 1 135 ? 4.542 7.073 11.671 1.00 96.38 135 PHE A N 1
ATOM 1034 C CA . PHE A 1 135 ? 5.830 7.582 11.211 1.00 96.38 135 PHE A CA 1
ATOM 1035 C C . PHE A 1 135 ? 5.656 8.859 10.376 1.00 96.38 135 PHE A C 1
ATOM 1037 O O . PHE A 1 135 ? 6.221 9.892 10.725 1.00 96.38 135 PHE A O 1
ATOM 1044 N N . CYS A 1 136 ? 4.808 8.840 9.341 1.00 97.44 136 CYS A N 1
ATOM 1045 C CA . CYS A 1 136 ? 4.563 10.027 8.515 1.00 97.44 136 CYS A CA 1
ATOM 1046 C C . CYS A 1 136 ? 4.006 11.211 9.314 1.00 97.44 136 CYS A C 1
ATOM 1048 O O . CYS A 1 136 ? 4.432 12.345 9.107 1.00 97.44 136 CYS A O 1
ATOM 1050 N N . LEU A 1 137 ? 3.065 10.972 10.229 1.00 98.25 137 LEU A N 1
ATOM 1051 C CA . LEU A 1 137 ? 2.485 12.026 11.065 1.00 98.25 137 LEU A CA 1
ATOM 1052 C C . LEU A 1 137 ? 3.531 12.659 11.983 1.00 98.25 137 LEU A C 1
ATOM 1054 O O . LEU A 1 137 ? 3.548 13.879 12.141 1.00 98.25 137 LEU A O 1
ATOM 1058 N N . SER A 1 138 ? 4.427 11.842 12.535 1.00 97.56 138 SER A N 1
ATOM 1059 C CA . SER A 1 138 ? 5.517 12.298 13.400 1.00 97.56 138 SER A CA 1
ATOM 1060 C C . SER A 1 138 ? 6.524 13.155 12.628 1.00 97.56 138 SER A C 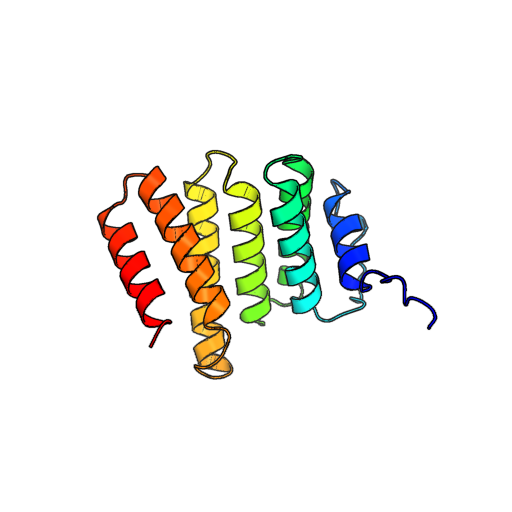1
ATOM 1062 O O . SER A 1 138 ? 6.860 14.247 13.082 1.00 97.56 138 SER A O 1
ATOM 1064 N N . GLU A 1 139 ? 6.923 12.732 11.425 1.00 96.69 139 GLU A N 1
ATOM 1065 C CA . GLU A 1 139 ? 7.805 13.509 10.537 1.00 96.69 139 GLU A CA 1
ATOM 1066 C C . GLU A 1 139 ? 7.177 14.845 10.092 1.00 96.69 139 GLU A C 1
ATOM 1068 O O . GLU A 1 139 ? 7.879 15.822 9.839 1.00 96.69 139 GLU A O 1
ATOM 1073 N N . LEU A 1 140 ? 5.844 14.916 10.029 1.00 97.06 140 LEU A N 1
ATOM 1074 C CA . LEU A 1 140 ? 5.087 16.138 9.733 1.00 97.06 140 LEU A CA 1
ATOM 1075 C C . LEU A 1 140 ? 4.781 16.992 10.980 1.00 97.06 140 LEU A C 1
ATOM 1077 O O . LEU A 1 140 ? 4.127 18.029 10.859 1.00 97.06 140 LEU A O 1
ATOM 1081 N N . GLY A 1 141 ? 5.203 16.575 12.178 1.00 97.75 141 GLY A N 1
ATOM 1082 C CA . GLY A 1 141 ? 4.924 17.273 13.440 1.00 97.75 141 GLY A CA 1
ATOM 1083 C C . GLY A 1 141 ? 3.466 17.191 13.919 1.00 97.75 141 GLY A C 1
ATOM 1084 O O . GLY A 1 141 ? 3.059 17.956 14.795 1.00 97.75 141 GLY A O 1
ATOM 1085 N N . ARG A 1 142 ? 2.664 16.273 13.368 1.00 98.31 142 ARG A N 1
ATOM 1086 C CA . ARG A 1 142 ? 1.238 16.056 13.685 1.00 98.31 142 ARG A CA 1
ATOM 1087 C C . ARG A 1 142 ? 1.072 15.044 14.824 1.00 98.31 142 ARG A C 1
ATOM 1089 O O . ARG A 1 142 ? 0.399 14.027 14.687 1.00 98.31 142 ARG A O 1
ATOM 1096 N N . TYR A 1 143 ? 1.705 15.320 15.962 1.00 97.81 143 TYR A N 1
ATOM 1097 C CA . TYR A 1 143 ? 1.790 14.377 17.085 1.00 97.81 143 TYR A CA 1
ATOM 1098 C C . TYR A 1 143 ? 0.445 13.921 17.682 1.00 97.81 143 TYR A C 1
ATOM 1100 O O . TYR A 1 143 ? 0.341 12.738 18.000 1.00 97.81 143 TYR A O 1
ATOM 1108 N N . PRO A 1 144 ? -0.597 14.771 17.822 1.00 98.19 144 PRO A N 1
ATOM 1109 C CA . PRO A 1 144 ? -1.893 14.309 18.330 1.00 98.19 144 PRO A CA 1
ATOM 1110 C C . PRO A 1 144 ? -2.498 13.189 17.477 1.00 98.19 144 PRO A C 1
ATOM 1112 O O . PRO A 1 144 ? -2.909 12.158 17.991 1.00 98.19 144 PRO A O 1
ATOM 1115 N N . GLU A 1 145 ? -2.454 13.345 16.159 1.00 98.12 145 GLU A N 1
ATOM 1116 C CA . GLU A 1 145 ? -2.979 12.354 15.219 1.00 98.12 145 GLU A CA 1
ATOM 1117 C C . GLU A 1 145 ? -2.098 11.101 15.153 1.00 98.12 145 GLU A C 1
ATOM 1119 O O . GLU A 1 145 ? -2.581 10.006 14.867 1.00 98.12 145 GLU A O 1
ATOM 1124 N N . ALA A 1 146 ? -0.792 11.254 15.405 1.00 97.94 146 ALA A N 1
ATOM 1125 C CA . ALA A 1 146 ? 0.118 10.123 15.539 1.00 97.94 146 ALA A CA 1
ATOM 1126 C C . ALA A 1 146 ? -0.256 9.266 16.758 1.00 97.94 146 ALA A C 1
ATOM 1128 O O . ALA A 1 146 ? -0.233 8.044 16.657 1.00 97.94 146 ALA A O 1
ATOM 1129 N N . HIS A 1 147 ? -0.660 9.877 17.877 1.00 97.88 147 HIS A N 1
ATOM 1130 C CA . HIS A 1 147 ? -1.180 9.140 19.032 1.00 97.88 147 HIS A CA 1
ATOM 1131 C C . HIS A 1 147 ? -2.483 8.405 18.710 1.00 97.88 147 HIS A C 1
ATOM 1133 O O . HIS A 1 147 ? -2.577 7.214 18.984 1.00 97.88 147 HIS A O 1
ATOM 1139 N N . GLU A 1 148 ? -3.432 9.055 18.033 1.00 97.44 148 GLU A N 1
ATOM 1140 C CA . GLU A 1 148 ? -4.664 8.389 17.578 1.00 97.44 148 GLU A CA 1
ATOM 1141 C C . GLU A 1 148 ? -4.365 7.178 16.676 1.00 97.44 148 GLU A C 1
ATOM 1143 O O . GLU A 1 148 ? -5.025 6.143 16.762 1.00 97.44 148 GLU A O 1
ATOM 1148 N N . ALA A 1 149 ? -3.343 7.278 15.819 1.00 96.31 149 ALA A N 1
ATOM 1149 C CA . ALA A 1 149 ? -2.900 6.172 14.974 1.00 96.31 149 ALA A CA 1
ATOM 1150 C C . ALA A 1 149 ? -2.258 5.024 15.775 1.00 96.31 149 ALA A C 1
ATOM 1152 O O . ALA A 1 149 ? -2.432 3.862 15.406 1.00 96.31 149 ALA A O 1
ATOM 1153 N N . ILE A 1 150 ? -1.532 5.329 16.860 1.00 96.50 150 ILE A N 1
ATOM 1154 C CA . ILE A 1 150 ? -0.996 4.319 17.788 1.00 96.50 150 ILE A CA 1
ATOM 1155 C C . ILE A 1 150 ? -2.153 3.567 18.441 1.00 96.50 150 ILE A C 1
ATOM 1157 O O . ILE A 1 150 ? -2.197 2.342 18.339 1.00 96.50 150 ILE A O 1
ATOM 1161 N N . ASP A 1 151 ? -3.117 4.287 19.017 1.00 96.25 151 ASP A N 1
ATOM 1162 C CA . ASP A 1 151 ? -4.287 3.690 19.670 1.00 96.25 151 ASP A CA 1
ATOM 1163 C C . ASP A 1 151 ? -5.061 2.793 18.687 1.00 96.25 151 ASP A C 1
ATOM 1165 O O . ASP A 1 151 ? -5.428 1.657 19.000 1.00 96.25 151 ASP A O 1
ATOM 1169 N N . ALA A 1 152 ? -5.240 3.261 17.447 1.00 93.44 152 ALA A N 1
ATOM 1170 C CA . ALA A 1 152 ? -5.873 2.486 16.386 1.00 93.44 152 ALA A CA 1
ATOM 1171 C C . ALA A 1 152 ? -5.068 1.236 15.988 1.00 93.44 152 ALA A C 1
ATOM 1173 O O . ALA A 1 152 ? -5.663 0.212 15.662 1.00 93.44 152 ALA A O 1
ATOM 1174 N N . ALA A 1 153 ? -3.732 1.288 15.998 1.00 92.00 153 ALA A N 1
ATOM 1175 C CA . ALA A 1 153 ? -2.885 0.124 15.729 1.00 92.00 153 ALA A CA 1
ATOM 1176 C C . ALA A 1 153 ? -2.942 -0.907 16.869 1.00 92.00 153 ALA A C 1
ATOM 1178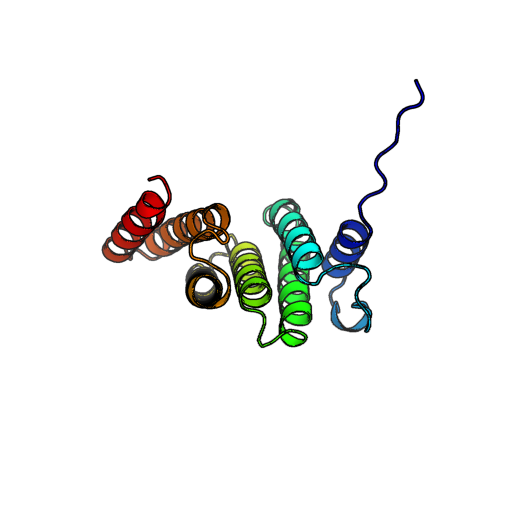 O O . ALA A 1 153 ? -2.927 -2.113 16.610 1.00 92.00 153 ALA A O 1
ATOM 1179 N N . GLU A 1 154 ? -2.993 -0.443 18.118 1.00 91.44 154 GLU A N 1
ATOM 1180 C CA . GLU A 1 154 ? -3.067 -1.284 19.317 1.00 91.44 154 GLU A CA 1
ATOM 1181 C C . GLU A 1 154 ? -4.409 -2.003 19.446 1.00 91.44 154 GLU A C 1
ATOM 1183 O O . GLU A 1 154 ? -4.440 -3.143 19.908 1.00 91.44 154 GLU A O 1
ATOM 1188 N N . ALA A 1 155 ? -5.500 -1.409 18.956 1.00 88.69 155 ALA A N 1
ATOM 1189 C CA . ALA A 1 155 ? -6.813 -2.054 18.916 1.00 88.69 155 ALA A CA 1
ATOM 1190 C C . ALA A 1 155 ? -6.823 -3.393 18.146 1.00 88.69 155 ALA A C 1
ATOM 1192 O O . ALA A 1 155 ? -7.683 -4.231 18.395 1.00 88.69 155 ALA A O 1
ATOM 1193 N N . TRP A 1 156 ? -5.848 -3.626 17.258 1.00 83.38 156 TRP A N 1
ATOM 1194 C CA . TRP A 1 156 ? -5.673 -4.880 16.509 1.00 83.38 156 TRP A CA 1
ATOM 1195 C C . TRP A 1 156 ? -4.757 -5.912 17.201 1.00 83.38 156 TRP A C 1
ATOM 1197 O O . TRP A 1 156 ? -4.375 -6.907 16.582 1.00 83.38 156 TRP A O 1
ATOM 1207 N N . LEU A 1 157 ? -4.341 -5.673 18.451 1.00 79.44 157 LEU A N 1
ATOM 1208 C CA . LEU A 1 157 ? -3.586 -6.631 19.278 1.00 79.44 157 LEU A CA 1
ATOM 1209 C C . LEU A 1 157 ? -4.470 -7.497 20.190 1.00 79.44 157 LEU A C 1
ATOM 1211 O O . LEU A 1 157 ? -3.957 -8.465 20.757 1.00 79.44 157 LEU A O 1
ATOM 1215 N N . LEU A 1 158 ? -5.735 -7.110 20.370 1.00 62.75 158 LEU A N 1
ATOM 1216 C CA . LEU A 1 158 ? -6.709 -7.722 21.279 1.00 62.75 158 LEU A CA 1
ATOM 1217 C C . LEU A 1 158 ? -7.544 -8.791 20.569 1.00 62.75 158 LEU A C 1
ATOM 1219 O O . LEU A 1 158 ? -7.874 -9.790 21.248 1.00 62.75 158 LEU A O 1
#

Foldseek 3Di:
DDDPDDDDDPLLVLLQVQLVDPCSVVSCDPDDPDDLLSNLVSLLVQLVVALVPPLSSLQSSLVNLVVSCVVVVPQLSSQLSSLQSNLSSCLPVLPLVSSLVSLVRSLVSVVVVCVPPHVVPPLVVNLVSLVSNLVSCVSVVVNVVSVVSVVVSVVSVD

Organism: NCBI:txid186479